Protein AF-A0A819NFX2-F1 (afdb_monomer)

Sequence (130 aa):
MIGVLVNPNSVYVPCVQSGCCKIEFDLTYPIHLNGIISKDEFRESINKIYKTFSSYKNIIIAYSIIFALGIVFGMATCIVAITMPSKYSTVFPVLLSLGILLTIFEPLVFIIGFPVVYSKRRVRLRQAIP

pLDDT: mean 71.42, std 17.91, range [31.22, 92.5]

Structure (mmCIF, N/CA/C/O backbone):
data_AF-A0A819NFX2-F1
#
_entry.id   AF-A0A819NFX2-F1
#
loop_
_atom_site.group_PDB
_atom_site.id
_atom_site.type_symbol
_atom_site.label_atom_id
_atom_site.label_alt_id
_atom_site.label_comp_id
_atom_site.label_asym_id
_atom_site.label_entity_id
_atom_site.label_seq_id
_atom_site.pdbx_PDB_ins_code
_atom_site.Cartn_x
_atom_site.Cartn_y
_atom_site.Cartn_z
_atom_site.occupancy
_atom_site.B_iso_or_equiv
_atom_site.auth_seq_id
_atom_site.auth_comp_id
_atom_site.auth_asym_id
_atom_site.auth_atom_id
_atom_site.pdbx_PDB_model_num
ATOM 1 N N . MET A 1 1 ? 2.411 24.266 49.319 1.00 36.34 1 MET A N 1
ATOM 2 C CA . MET A 1 1 ? 1.934 22.872 49.422 1.00 36.34 1 MET A CA 1
ATOM 3 C C . MET A 1 1 ? 0.464 22.888 49.027 1.00 36.34 1 MET A C 1
ATOM 5 O O . MET A 1 1 ? -0.375 23.221 49.847 1.00 36.34 1 MET A O 1
ATOM 9 N N . ILE A 1 2 ? 0.175 22.719 47.735 1.00 31.22 2 ILE A N 1
ATOM 10 C CA . ILE A 1 2 ? -1.188 22.801 47.190 1.00 31.22 2 ILE A CA 1
ATOM 11 C C . ILE A 1 2 ? -1.515 21.405 46.677 1.00 31.22 2 ILE A C 1
ATOM 13 O O . ILE A 1 2 ? -0.930 20.948 45.698 1.00 31.22 2 ILE A O 1
ATOM 17 N N . GLY A 1 3 ? -2.382 20.707 47.408 1.00 35.97 3 GLY A N 1
ATOM 18 C CA . GLY A 1 3 ? -2.940 19.433 46.980 1.00 35.97 3 GLY A CA 1
ATOM 19 C C . GLY A 1 3 ? -3.894 19.676 45.820 1.00 35.97 3 GLY A C 1
ATOM 20 O O . GLY A 1 3 ? -4.923 20.325 45.989 1.00 35.97 3 GLY A O 1
ATOM 21 N N . VAL A 1 4 ? -3.541 19.170 44.642 1.00 34.50 4 VAL A N 1
ATOM 22 C CA . VAL A 1 4 ? -4.468 19.081 43.515 1.00 34.50 4 VAL A CA 1
ATOM 23 C C . VAL A 1 4 ? -5.227 17.772 43.682 1.00 34.50 4 VAL A C 1
ATOM 25 O O . VAL A 1 4 ? -4.661 16.690 43.534 1.00 34.50 4 VAL A O 1
ATOM 28 N N . LEU A 1 5 ? -6.505 17.882 44.040 1.00 33.69 5 LEU A N 1
ATOM 29 C CA . LEU A 1 5 ? -7.457 16.778 44.002 1.00 33.69 5 LEU A CA 1
ATOM 30 C C . LEU A 1 5 ? -7.614 16.335 42.544 1.00 33.69 5 LEU A C 1
ATOM 32 O O . LEU A 1 5 ? -8.326 16.954 41.756 1.00 33.69 5 LEU A O 1
ATOM 36 N N . VAL A 1 6 ? -6.898 15.270 42.187 1.00 37.69 6 VAL A N 1
ATOM 37 C CA . VAL A 1 6 ? -7.075 14.543 40.932 1.00 37.69 6 VAL A CA 1
ATOM 38 C C . VAL A 1 6 ? -8.442 13.872 40.989 1.00 37.69 6 VAL A C 1
ATOM 40 O O . VAL A 1 6 ? -8.671 12.984 41.806 1.00 37.69 6 VAL A O 1
ATOM 43 N N . ASN A 1 7 ? -9.361 14.322 40.139 1.00 40.78 7 ASN A N 1
ATOM 44 C CA . ASN A 1 7 ? -10.637 13.657 39.911 1.0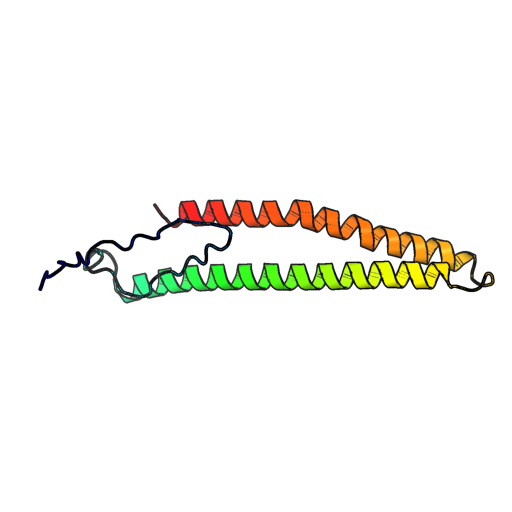0 40.78 7 ASN A CA 1
ATOM 45 C C . ASN A 1 7 ? -10.384 12.373 39.086 1.00 40.78 7 ASN A C 1
ATOM 47 O O . ASN A 1 7 ? -9.909 12.484 37.956 1.00 40.78 7 ASN A O 1
ATOM 51 N N . PRO A 1 8 ? -10.668 11.165 39.608 1.00 38.38 8 PRO A N 1
ATOM 52 C CA . PRO A 1 8 ? -10.325 9.898 38.955 1.00 38.38 8 PRO A CA 1
ATOM 53 C C . PRO A 1 8 ? -11.365 9.410 37.926 1.00 38.38 8 PRO A C 1
ATOM 55 O O . PRO A 1 8 ? -11.227 8.312 37.395 1.00 38.38 8 PRO A O 1
ATOM 58 N N . ASN A 1 9 ? -12.406 10.198 37.628 1.00 42.94 9 ASN A N 1
ATOM 59 C CA . ASN A 1 9 ? -13.606 9.713 36.931 1.00 42.94 9 ASN A CA 1
ATOM 60 C C . ASN A 1 9 ? -13.792 10.206 35.488 1.00 42.94 9 ASN A C 1
ATOM 62 O O . ASN A 1 9 ? -14.919 10.282 35.005 1.00 42.94 9 ASN A O 1
ATOM 66 N N . SER A 1 10 ? -12.724 10.503 34.752 1.00 36.28 10 SER A N 1
ATOM 67 C CA . SER A 1 10 ? -12.866 10.813 33.327 1.00 36.28 10 SER A CA 1
ATOM 68 C C . SER A 1 10 ? -11.728 10.230 32.506 1.00 36.28 10 SER 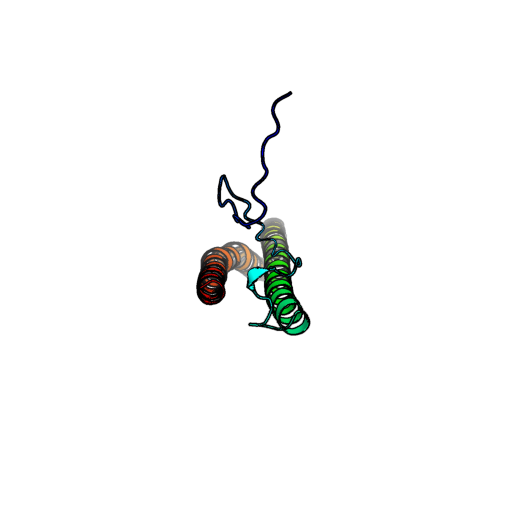A C 1
ATOM 70 O O . SER A 1 10 ? -10.629 10.785 32.473 1.00 36.28 10 SER A O 1
ATOM 72 N N . VAL A 1 11 ? -12.011 9.148 31.781 1.00 40.66 11 VAL A N 1
ATOM 73 C CA . VAL A 1 11 ? -11.205 8.759 30.621 1.00 40.66 11 VAL A CA 1
ATOM 74 C C . VAL A 1 11 ? -11.562 9.735 29.500 1.00 40.66 11 VAL A C 1
ATOM 76 O O . VAL A 1 11 ? -12.379 9.451 28.628 1.00 40.66 11 VAL A O 1
ATOM 79 N N . TYR A 1 12 ? -11.002 10.943 29.558 1.00 39.88 12 TYR A N 1
ATOM 80 C CA . TYR A 1 12 ? -10.939 11.782 28.371 1.00 39.88 12 TYR A CA 1
ATOM 81 C C . TYR A 1 12 ? -9.982 11.095 27.403 1.00 39.88 12 TYR A C 1
ATOM 83 O O . TYR A 1 12 ? -8.824 10.879 27.742 1.00 39.88 12 TYR A O 1
ATOM 91 N N . VAL A 1 13 ? -10.455 10.772 26.199 1.00 43.25 13 VAL A N 1
ATOM 92 C CA . VAL A 1 13 ? -9.583 10.629 25.030 1.00 43.25 13 VAL A CA 1
ATOM 93 C C . VAL A 1 13 ? -9.365 12.057 24.528 1.00 43.25 13 VAL A C 1
ATOM 95 O O . VAL A 1 13 ? -10.259 12.593 23.864 1.00 43.25 13 VAL A O 1
ATOM 98 N N . PRO A 1 14 ? -8.255 12.745 24.859 1.00 37.41 14 PRO A N 1
ATOM 99 C CA . PRO A 1 14 ? -8.047 14.095 24.381 1.00 37.41 14 PRO A CA 1
ATOM 100 C C . PRO A 1 14 ? -7.674 13.979 22.904 1.00 37.41 14 PRO A C 1
ATOM 102 O O . PRO A 1 14 ? -6.553 13.630 22.540 1.00 37.41 14 PRO A O 1
ATOM 105 N N . CYS A 1 15 ? -8.637 14.258 22.030 1.00 51.22 15 CYS A N 1
ATOM 106 C CA . CYS A 1 15 ? -8.368 14.578 20.636 1.00 51.22 15 CYS A CA 1
ATOM 107 C C . CYS A 1 15 ? -7.794 15.995 20.581 1.00 51.22 15 CYS A C 1
ATOM 109 O O . CYS A 1 15 ? -8.518 16.935 20.262 1.00 51.22 15 CYS A O 1
ATOM 111 N N . VAL A 1 16 ? -6.512 16.174 20.903 1.00 37.25 16 VAL A N 1
ATOM 112 C CA . VAL A 1 16 ? -5.843 17.456 20.670 1.00 37.25 16 VAL A CA 1
ATOM 113 C C . VAL A 1 16 ? -4.484 17.230 20.017 1.00 37.25 16 VAL A C 1
ATOM 115 O O . VAL A 1 16 ? -3.610 16.568 20.561 1.00 37.25 16 VAL A O 1
ATOM 118 N N . GLN A 1 17 ? -4.368 17.848 18.840 1.00 35.34 17 GLN A N 1
ATOM 119 C CA . GLN A 1 17 ? -3.173 18.136 18.047 1.00 35.34 17 GLN A CA 1
ATOM 120 C C . GLN A 1 17 ? -2.573 17.021 17.170 1.00 35.34 17 GLN A C 1
ATOM 122 O O . GLN A 1 17 ? -1.811 16.159 17.585 1.00 35.34 17 GLN A O 1
ATOM 127 N N . SER A 1 18 ? -2.852 17.187 15.870 1.00 35.00 18 SER A N 1
ATOM 128 C CA . SER A 1 18 ? -1.882 17.017 14.781 1.00 35.00 18 SER A CA 1
ATOM 129 C C . SER A 1 18 ? -1.418 15.585 14.475 1.00 35.00 18 SER A C 1
ATOM 131 O O . SER A 1 18 ? -0.363 15.129 14.895 1.00 35.00 18 SER A O 1
ATOM 133 N N . GLY A 1 19 ? -2.171 14.896 13.614 1.00 35.16 19 GLY A N 1
ATOM 134 C CA . GLY A 1 19 ? -1.607 13.915 12.675 1.00 35.16 19 GLY A CA 1
ATOM 135 C C . GLY A 1 19 ? -1.369 12.481 13.161 1.00 35.16 19 GLY A C 1
ATOM 136 O O . GLY A 1 19 ? -1.213 11.607 12.313 1.00 35.16 19 GLY A O 1
ATOM 137 N N . CYS A 1 20 ? -1.411 12.181 14.463 1.00 39.88 20 CYS A N 1
ATOM 138 C CA . CYS A 1 20 ? -1.152 10.819 14.950 1.00 39.88 20 CYS A CA 1
ATOM 139 C C . CYS A 1 20 ? -2.097 10.401 16.091 1.00 39.88 20 CYS A C 1
ATOM 141 O O . CYS A 1 20 ? -1.695 10.254 17.240 1.00 39.88 20 CYS A O 1
ATOM 143 N N . CYS A 1 21 ? -3.383 10.178 15.791 1.00 39.47 21 CYS A N 1
ATOM 144 C CA . CYS A 1 21 ? -4.296 9.560 16.760 1.00 39.47 21 CYS A CA 1
ATOM 145 C C . CYS A 1 21 ? -4.028 8.052 16.853 1.00 39.47 21 CYS A C 1
ATOM 147 O O . CYS A 1 21 ? -4.650 7.248 16.150 1.00 39.47 21 CYS A O 1
ATOM 149 N N . LYS A 1 22 ? -3.124 7.650 17.750 1.00 41.94 22 LYS A N 1
ATOM 150 C CA . LYS A 1 22 ? -3.136 6.292 18.299 1.00 41.94 22 LYS A CA 1
ATOM 151 C C . LYS A 1 22 ? -4.276 6.239 19.323 1.00 41.94 22 LYS A C 1
ATOM 153 O O . LYS A 1 22 ? -4.132 6.729 20.434 1.00 41.94 22 LYS A O 1
ATOM 158 N N . ILE A 1 23 ? -5.430 5.706 18.921 1.00 53.38 23 ILE A N 1
ATOM 159 C CA . ILE A 1 23 ? -6.521 5.398 19.857 1.00 53.38 23 ILE A CA 1
ATOM 160 C C . ILE A 1 23 ? -6.095 4.132 20.597 1.00 53.38 23 ILE A C 1
ATOM 162 O O . ILE A 1 23 ? -6.160 3.031 20.047 1.00 53.38 23 ILE A O 1
ATOM 166 N N . GLU A 1 24 ? -5.564 4.307 21.798 1.00 50.94 24 GLU A N 1
ATOM 167 C CA . GLU A 1 24 ? -5.242 3.218 22.710 1.00 50.94 24 GLU A CA 1
ATOM 168 C C . GLU A 1 24 ? -6.443 3.047 23.639 1.00 50.94 24 GLU A C 1
ATOM 170 O O . GLU A 1 24 ? -6.817 3.969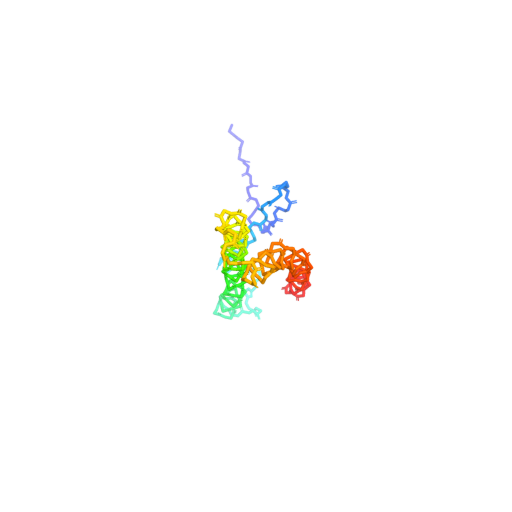 24.359 1.00 50.94 24 GLU A O 1
ATOM 175 N N . PHE A 1 25 ? -7.118 1.902 23.530 1.00 59.66 25 PHE A N 1
ATOM 176 C CA . PHE A 1 25 ? -8.223 1.571 24.422 1.00 59.66 25 PHE A CA 1
ATOM 177 C C . PHE A 1 25 ? -7.629 1.092 25.742 1.00 59.66 25 PHE A C 1
ATOM 179 O O . PHE A 1 25 ? -6.846 0.140 25.748 1.00 59.66 25 PHE A O 1
ATOM 186 N N . ASP A 1 26 ? -7.982 1.763 26.835 1.00 57.81 26 ASP A N 1
ATOM 187 C CA . ASP A 1 26 ? -7.556 1.367 28.172 1.00 57.81 26 ASP A CA 1
ATOM 188 C C . ASP A 1 26 ? -8.181 0.006 28.530 1.00 57.81 26 ASP A C 1
ATOM 190 O O . ASP A 1 26 ? -9.385 -0.206 28.373 1.00 57.81 26 ASP A O 1
ATOM 194 N N . LEU A 1 27 ? -7.345 -0.938 28.967 1.00 62.81 27 LEU A N 1
ATOM 195 C CA . LEU A 1 27 ? -7.771 -2.263 29.434 1.00 62.81 27 LEU A CA 1
ATOM 196 C C . LEU A 1 27 ? -8.290 -2.222 30.879 1.00 62.81 27 LEU A C 1
ATOM 198 O O . LEU A 1 27 ? -8.783 -3.233 31.384 1.00 62.81 27 LEU A O 1
ATOM 202 N N . THR A 1 28 ? -8.167 -1.078 31.552 1.00 70.12 28 THR A N 1
ATOM 203 C CA . THR A 1 28 ? -8.645 -0.876 32.916 1.00 70.12 28 THR A CA 1
ATOM 204 C C . THR A 1 28 ? -10.168 -0.941 32.951 1.00 70.12 28 THR A C 1
ATOM 206 O O . THR A 1 28 ? -10.855 -0.170 32.284 1.00 70.12 28 THR A O 1
ATOM 209 N N . TYR A 1 29 ? -10.706 -1.875 33.742 1.00 58.25 29 TYR A N 1
ATOM 210 C CA . TYR A 1 29 ? -12.149 -2.034 33.895 1.00 58.25 29 TYR A CA 1
ATOM 211 C C . TYR A 1 29 ? -12.758 -0.798 34.582 1.00 58.25 29 TYR A C 1
ATOM 213 O O . TYR A 1 29 ? -12.390 -0.500 35.724 1.00 58.25 29 TYR A O 1
ATOM 221 N N . PRO A 1 30 ? -13.699 -0.089 33.939 1.00 68.88 30 PRO A N 1
ATOM 222 C CA . PRO A 1 30 ? -14.307 1.094 34.520 1.00 68.88 30 PRO A CA 1
ATOM 223 C C . PRO A 1 30 ? -15.227 0.741 35.689 1.00 68.88 30 PRO A C 1
ATOM 225 O O . PRO A 1 30 ? -16.106 -0.111 35.579 1.00 68.88 30 PRO A O 1
ATOM 228 N N . ILE A 1 31 ? -15.084 1.465 36.800 1.00 71.25 31 ILE A N 1
ATOM 229 C CA . ILE A 1 31 ? -15.852 1.234 38.037 1.00 71.25 31 ILE A CA 1
ATOM 230 C C . ILE A 1 31 ? -17.365 1.443 37.812 1.00 71.25 31 ILE A C 1
ATOM 232 O O . ILE A 1 31 ? -18.183 0.806 38.464 1.00 71.25 31 ILE A O 1
ATOM 236 N N . HIS A 1 32 ? -17.753 2.286 36.851 1.00 71.25 32 HIS A N 1
ATOM 237 C CA . HIS A 1 32 ? -19.155 2.560 36.514 1.00 71.25 32 HIS A CA 1
ATOM 238 C C . HIS A 1 32 ? -19.836 1.454 35.686 1.00 71.25 32 HIS A C 1
ATOM 240 O O . HIS A 1 32 ? -21.054 1.480 35.546 1.00 71.25 32 HIS A O 1
ATOM 246 N N . LEU A 1 33 ? -19.084 0.490 35.141 1.00 68.25 33 LEU A N 1
ATOM 247 C CA . LEU A 1 33 ? -19.648 -0.677 34.443 1.00 68.25 33 LEU A CA 1
ATOM 248 C C . LEU A 1 33 ? -19.952 -1.844 35.392 1.00 68.25 33 LEU A C 1
ATOM 250 O O . LEU A 1 33 ? -20.507 -2.861 34.966 1.00 68.25 33 LEU A O 1
ATOM 254 N N . ASN A 1 34 ? -19.610 -1.694 36.674 1.00 69.62 34 ASN A N 1
ATOM 255 C CA . ASN A 1 34 ? -19.748 -2.731 37.684 1.00 69.62 34 ASN A CA 1
ATOM 256 C C . ASN A 1 34 ? -21.231 -3.100 37.871 1.00 69.62 34 ASN A C 1
ATOM 258 O O . ASN A 1 34 ? -22.040 -2.265 38.267 1.00 69.62 34 ASN A O 1
ATOM 262 N N . GLY A 1 35 ? -21.586 -4.349 37.558 1.00 67.94 35 GLY A N 1
ATOM 263 C CA . GLY A 1 35 ? -22.967 -4.851 37.596 1.00 67.94 35 GLY A CA 1
ATOM 264 C C . GLY A 1 35 ? -23.776 -4.661 36.305 1.00 67.94 35 GLY A C 1
ATOM 265 O O . GLY A 1 35 ? -24.877 -5.192 36.219 1.00 67.94 35 GLY A O 1
ATOM 266 N N . ILE A 1 36 ? -23.238 -3.958 35.300 1.00 77.75 36 ILE A N 1
ATOM 267 C CA . ILE A 1 36 ? -23.858 -3.813 33.969 1.00 77.75 36 ILE A CA 1
ATOM 268 C C . ILE A 1 36 ? -23.263 -4.834 32.993 1.00 77.75 36 ILE A C 1
ATOM 270 O O . ILE A 1 36 ? -23.994 -5.502 32.271 1.00 77.75 36 ILE A O 1
ATOM 274 N N . ILE A 1 37 ? -21.932 -4.955 32.976 1.00 77.06 37 ILE A N 1
ATOM 275 C CA . ILE A 1 37 ? -21.182 -5.871 32.103 1.00 77.06 37 ILE A CA 1
ATOM 276 C C . ILE A 1 37 ? -20.107 -6.545 32.950 1.00 77.06 37 ILE A C 1
ATOM 278 O O . ILE A 1 37 ? -19.453 -5.878 33.756 1.00 77.06 37 ILE A O 1
ATOM 282 N N . SER A 1 38 ? -19.892 -7.849 32.791 1.00 84.50 38 SER A N 1
ATOM 283 C CA . SER A 1 38 ? -18.828 -8.540 33.528 1.00 84.50 38 SER A CA 1
ATOM 284 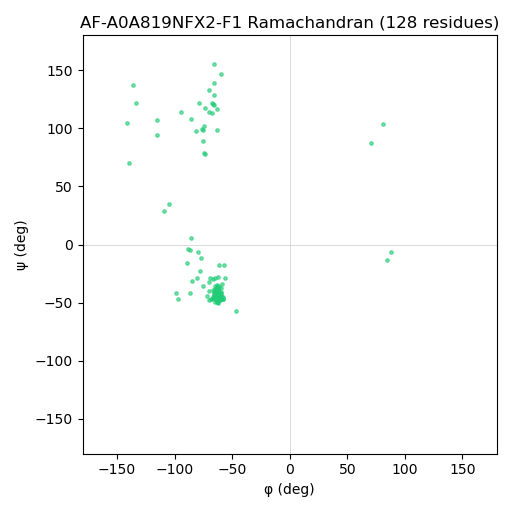C C . SER A 1 38 ? -17.432 -8.049 33.108 1.00 84.50 38 SER A C 1
ATOM 286 O O . SER A 1 38 ? -17.216 -7.545 32.002 1.00 84.50 38 SER A O 1
ATOM 288 N N . LYS A 1 39 ? -16.441 -8.194 33.997 1.00 79.25 39 LYS A N 1
ATOM 289 C CA . LYS A 1 39 ? -15.045 -7.826 33.688 1.00 79.25 39 LYS A CA 1
ATOM 290 C C . LYS A 1 39 ? -14.501 -8.597 32.483 1.00 79.25 39 LYS A C 1
ATOM 292 O O . LYS A 1 39 ? -13.731 -8.038 31.701 1.00 79.25 39 LYS A O 1
ATOM 297 N N . ASP A 1 40 ? -14.929 -9.845 32.327 1.00 83.00 40 ASP A N 1
ATOM 298 C CA . ASP A 1 40 ? -14.510 -10.717 31.233 1.00 83.00 40 ASP A CA 1
ATOM 299 C C . ASP A 1 40 ? -15.118 -10.275 29.895 1.00 83.00 40 ASP A C 1
ATOM 301 O O . ASP A 1 40 ? -14.379 -10.117 28.923 1.00 83.00 40 ASP A O 1
ATOM 305 N N . GLU A 1 41 ? -16.413 -9.943 29.855 1.00 78.94 41 GLU A N 1
ATOM 306 C CA . GLU A 1 41 ? -17.080 -9.406 28.654 1.00 78.94 41 GLU A CA 1
ATOM 307 C C . GLU A 1 41 ? -16.509 -8.047 28.222 1.00 78.94 41 GLU A C 1
ATOM 309 O O . GLU A 1 41 ? -16.348 -7.779 27.024 1.00 78.94 41 GLU A O 1
ATOM 314 N N . PHE A 1 42 ? -16.152 -7.187 29.182 1.00 80.75 42 PHE A N 1
ATOM 315 C CA . PHE A 1 42 ? -15.468 -5.927 28.889 1.00 80.75 42 PHE A CA 1
ATOM 316 C C . PHE A 1 42 ? -14.101 -6.186 28.248 1.00 80.75 42 PHE A C 1
ATOM 318 O O . PHE A 1 42 ? -13.788 -5.644 27.185 1.00 80.75 42 PHE A O 1
ATOM 325 N N . ARG A 1 43 ? -13.294 -7.064 28.855 1.00 77.69 43 ARG A N 1
ATOM 326 C CA . ARG A 1 43 ? -11.958 -7.400 28.353 1.00 77.69 43 ARG A CA 1
ATOM 327 C C . ARG A 1 43 ? -12.015 -8.055 26.974 1.00 77.69 43 ARG A C 1
ATOM 329 O O . ARG A 1 43 ? -11.179 -7.753 26.122 1.00 77.69 43 ARG A O 1
ATOM 336 N N . GLU A 1 44 ? -13.002 -8.910 26.726 1.00 81.62 44 GLU A N 1
ATOM 337 C CA . GLU A 1 44 ? -13.222 -9.525 25.419 1.00 81.62 44 GLU A CA 1
ATOM 338 C C . GLU A 1 44 ? -13.615 -8.486 24.359 1.00 81.62 44 GLU A C 1
ATOM 340 O O . GLU A 1 44 ? -13.062 -8.485 23.255 1.00 81.62 44 GLU A O 1
ATOM 345 N N . SER A 1 45 ? -14.487 -7.538 24.709 1.00 76.31 45 SER A N 1
ATOM 346 C CA . SER A 1 45 ? -14.903 -6.448 23.820 1.00 76.31 45 SER A CA 1
ATOM 347 C C . SER A 1 45 ? -13.729 -5.544 23.438 1.00 76.31 45 SER A C 1
ATOM 349 O O . SER A 1 45 ? -13.507 -5.290 22.249 1.00 76.31 45 SER A O 1
ATOM 351 N N . ILE A 1 46 ? -12.910 -5.133 24.413 1.00 76.12 46 ILE A N 1
ATOM 352 C CA . ILE A 1 46 ? -11.702 -4.335 24.157 1.00 76.12 46 ILE A CA 1
ATOM 353 C C . ILE A 1 46 ? -10.688 -5.127 23.319 1.00 76.12 46 ILE A C 1
ATOM 355 O O . ILE A 1 46 ? -10.153 -4.598 22.343 1.00 76.12 46 ILE A O 1
ATOM 359 N N . ASN A 1 47 ? -10.475 -6.414 23.610 1.00 78.00 47 ASN A N 1
ATOM 360 C CA . ASN A 1 47 ? -9.584 -7.266 22.817 1.00 78.00 47 ASN A CA 1
ATOM 361 C C . ASN A 1 47 ? -10.057 -7.421 21.366 1.00 78.00 47 ASN A C 1
ATOM 363 O O . ASN A 1 47 ? -9.244 -7.378 20.439 1.00 78.00 47 ASN A O 1
ATOM 367 N N . LYS A 1 48 ? -11.364 -7.571 21.139 1.00 78.06 48 LYS A N 1
ATOM 368 C CA . LYS A 1 48 ? -11.948 -7.666 19.796 1.00 78.06 48 LYS A CA 1
ATOM 369 C C . LYS A 1 48 ? -11.739 -6.374 19.011 1.00 78.06 48 LYS A C 1
ATOM 371 O O . LYS A 1 48 ? -11.355 -6.418 17.837 1.00 78.06 48 LYS A O 1
ATOM 376 N N . ILE A 1 49 ? -11.920 -5.231 19.668 1.00 72.00 49 ILE A N 1
ATOM 377 C CA . ILE A 1 49 ? -11.649 -3.909 19.105 1.00 72.00 49 ILE A CA 1
ATOM 378 C C . ILE A 1 49 ? -10.156 -3.783 18.755 1.00 72.00 49 ILE A C 1
ATOM 380 O O . ILE A 1 49 ? -9.816 -3.490 17.606 1.00 72.00 49 ILE A O 1
ATOM 384 N N . TYR A 1 50 ? -9.255 -4.105 19.687 1.00 68.75 50 TYR A N 1
ATOM 385 C CA . TYR A 1 50 ? -7.807 -4.013 19.484 1.00 68.75 50 TYR A CA 1
ATOM 386 C C . TYR A 1 50 ? -7.308 -4.920 18.352 1.00 68.75 50 TYR A C 1
ATOM 388 O O . TYR A 1 50 ? -6.558 -4.482 17.478 1.00 68.75 50 TYR A O 1
ATOM 396 N N . LYS A 1 51 ? -7.769 -6.176 18.307 1.00 72.06 51 LYS A N 1
ATOM 397 C CA . LYS A 1 51 ? -7.433 -7.135 17.242 1.00 72.06 51 LYS A CA 1
ATOM 398 C C . LYS A 1 51 ? -7.878 -6.625 15.874 1.00 72.06 51 LYS A C 1
ATOM 400 O O . LYS A 1 51 ? -7.125 -6.710 14.903 1.00 72.06 51 LYS A O 1
ATOM 405 N N . THR A 1 52 ? -9.072 -6.040 15.814 1.00 68.50 52 THR A N 1
ATOM 406 C CA . THR A 1 52 ? -9.602 -5.411 14.603 1.00 68.50 52 THR A CA 1
ATOM 407 C C . THR A 1 52 ? -8.697 -4.254 14.167 1.00 68.50 52 THR A C 1
ATOM 409 O O . THR 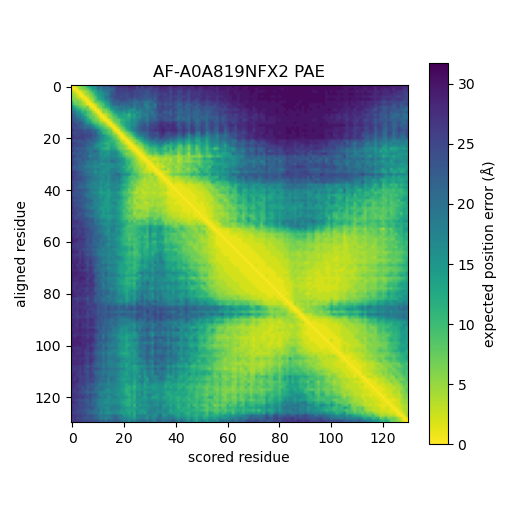A 1 52 ? -8.276 -4.206 13.014 1.00 68.50 52 THR A O 1
ATOM 412 N N . PHE A 1 53 ? -8.299 -3.371 15.088 1.00 65.69 53 PHE A N 1
ATOM 413 C CA . PHE A 1 53 ? -7.391 -2.257 14.791 1.00 65.69 53 PHE A CA 1
ATOM 414 C C . PHE A 1 53 ? -6.000 -2.681 14.332 1.00 65.69 53 PHE A C 1
ATOM 416 O O . PHE A 1 53 ? -5.487 -2.127 13.356 1.00 65.69 53 PHE A O 1
ATOM 423 N N . SER A 1 54 ? -5.404 -3.654 15.018 1.00 66.50 54 SER A N 1
ATOM 424 C CA . SER A 1 54 ? -4.085 -4.189 14.685 1.00 66.50 54 SER A CA 1
ATOM 425 C C . SER A 1 54 ? -4.081 -4.808 13.285 1.00 66.50 54 SER A C 1
ATOM 427 O O . SER A 1 54 ? -3.202 -4.513 12.475 1.00 66.50 54 SER A O 1
ATOM 429 N N . SER A 1 55 ? -5.133 -5.561 12.941 1.00 69.12 55 SER A N 1
ATOM 430 C CA . SER A 1 55 ? -5.292 -6.145 11.607 1.00 69.12 55 SER A CA 1
ATOM 431 C C . SER A 1 55 ? -5.337 -5.077 10.506 1.00 69.12 55 SER A C 1
ATOM 433 O O . SER A 1 55 ? -4.574 -5.169 9.546 1.00 69.12 55 SER A O 1
ATOM 435 N N . TYR A 1 56 ? -6.124 -4.004 10.666 1.00 67.62 56 TYR A N 1
ATOM 436 C CA . TYR A 1 56 ? -6.159 -2.917 9.674 1.00 67.62 56 TYR A CA 1
ATOM 437 C C . TYR A 1 56 ? -4.832 -2.167 9.553 1.00 67.62 56 TYR A C 1
ATOM 439 O O . TYR A 1 56 ? -4.463 -1.768 8.450 1.00 67.62 56 TYR A O 1
ATOM 447 N N . LYS A 1 57 ? -4.102 -1.974 10.659 1.00 71.00 57 LYS A N 1
ATOM 448 C CA . LYS A 1 57 ? -2.774 -1.346 10.625 1.00 71.00 57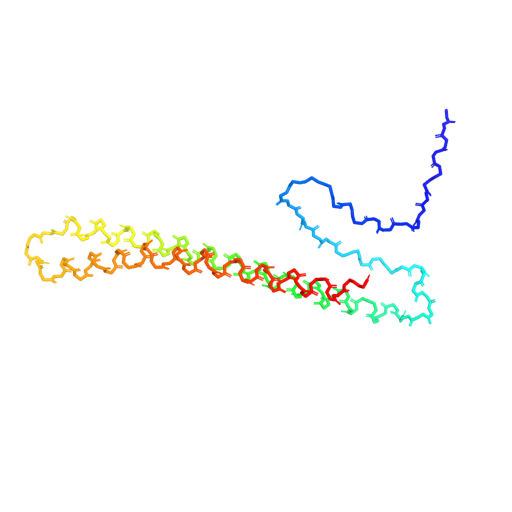 LYS A CA 1
ATOM 449 C C . LYS A 1 57 ? -1.792 -2.191 9.811 1.00 71.00 57 LYS A C 1
ATOM 451 O O . LYS A 1 57 ? -1.103 -1.646 8.954 1.00 71.00 57 LYS A O 1
ATOM 456 N N . ASN A 1 58 ? -1.770 -3.502 10.039 1.00 74.00 58 ASN A N 1
ATOM 457 C CA . ASN A 1 58 ? -0.892 -4.416 9.309 1.00 74.00 58 ASN A CA 1
ATOM 458 C C . ASN A 1 58 ? -1.248 -4.476 7.819 1.00 74.00 58 ASN A C 1
ATOM 460 O O . ASN A 1 58 ? -0.350 -4.470 6.985 1.00 74.00 58 ASN A O 1
ATOM 464 N N . ILE A 1 59 ? -2.543 -4.450 7.482 1.00 79.62 59 ILE A N 1
ATOM 465 C CA . ILE A 1 59 ? -3.008 -4.378 6.089 1.00 79.62 59 ILE A CA 1
ATOM 466 C C . ILE A 1 59 ? -2.505 -3.093 5.424 1.00 79.62 59 ILE A C 1
ATOM 468 O O . ILE A 1 59 ? -1.944 -3.154 4.337 1.00 79.62 59 ILE A O 1
ATOM 472 N N . ILE A 1 60 ? -2.648 -1.937 6.080 1.00 79.75 60 ILE A N 1
ATOM 473 C CA . ILE A 1 60 ? -2.170 -0.658 5.536 1.00 79.75 60 ILE A CA 1
ATOM 474 C C . ILE A 1 60 ? -0.653 -0.686 5.310 1.00 79.75 60 ILE A C 1
ATOM 476 O O . ILE A 1 60 ? -0.196 -0.281 4.247 1.00 79.75 60 ILE A O 1
ATOM 480 N N . ILE A 1 61 ? 0.120 -1.194 6.276 1.00 82.19 61 ILE A N 1
ATOM 481 C CA . ILE A 1 61 ? 1.581 -1.304 6.148 1.00 82.19 61 ILE A CA 1
ATOM 482 C C . ILE A 1 61 ? 1.956 -2.214 4.973 1.00 82.19 61 ILE A C 1
ATOM 484 O O . ILE A 1 61 ? 2.792 -1.833 4.158 1.00 82.19 61 ILE A O 1
ATOM 488 N N . ALA A 1 62 ? 1.319 -3.381 4.850 1.00 84.38 62 ALA A N 1
ATOM 489 C CA . ALA A 1 62 ? 1.568 -4.305 3.747 1.00 84.38 62 ALA A CA 1
ATOM 490 C C . ALA A 1 62 ? 1.263 -3.662 2.383 1.00 84.38 62 ALA A C 1
ATOM 492 O O . ALA A 1 62 ? 2.082 -3.751 1.472 1.00 84.38 62 ALA A O 1
ATOM 493 N N . TYR A 1 63 ? 0.137 -2.951 2.259 1.00 83.62 63 TYR A N 1
ATOM 494 C CA .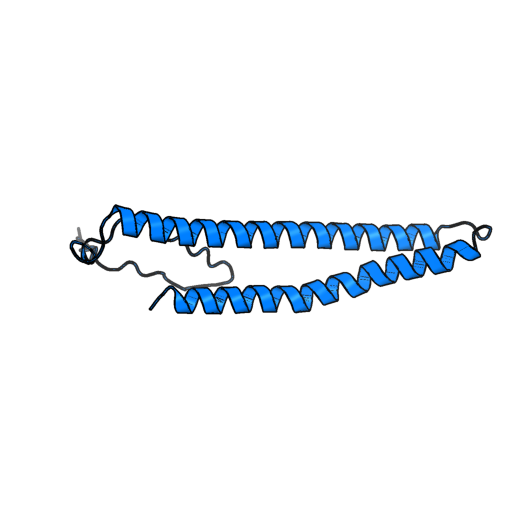 TYR A 1 63 ? -0.211 -2.220 1.036 1.00 83.62 63 TYR A CA 1
ATOM 495 C C . TYR A 1 63 ? 0.798 -1.117 0.697 1.00 83.62 63 TYR A C 1
ATOM 497 O O . TYR A 1 63 ? 1.172 -0.985 -0.465 1.00 83.62 63 TYR A O 1
ATOM 505 N N . SER A 1 64 ? 1.278 -0.359 1.687 1.00 84.69 64 SER A N 1
ATOM 506 C CA . SER A 1 64 ? 2.315 0.658 1.465 1.00 84.69 64 SER A CA 1
ATOM 507 C C . SER A 1 64 ? 3.637 0.054 0.982 1.00 84.69 64 SER A C 1
ATOM 509 O O . SER A 1 64 ? 4.312 0.658 0.153 1.00 84.69 64 SER A O 1
ATOM 511 N N . ILE A 1 65 ? 4.008 -1.133 1.476 1.00 89.62 65 ILE A N 1
ATOM 512 C CA . ILE A 1 65 ? 5.216 -1.843 1.029 1.00 89.62 65 ILE A CA 1
ATOM 513 C C . ILE A 1 65 ? 5.058 -2.317 -0.418 1.00 89.62 65 ILE A C 1
ATOM 515 O O . ILE A 1 65 ? 5.960 -2.093 -1.219 1.00 89.62 65 ILE A O 1
ATOM 519 N N . ILE A 1 66 ? 3.920 -2.933 -0.763 1.00 88.88 66 ILE A N 1
ATOM 520 C CA . ILE A 1 66 ? 3.640 -3.390 -2.135 1.00 88.88 66 ILE A CA 1
ATOM 521 C C . ILE A 1 66 ? 3.722 -2.211 -3.106 1.00 88.88 66 ILE A C 1
ATOM 523 O O . ILE A 1 66 ? 4.445 -2.300 -4.089 1.00 88.88 66 ILE A O 1
ATOM 527 N N . PHE A 1 67 ? 3.085 -1.091 -2.762 1.00 87.44 67 PHE A N 1
ATOM 528 C CA . PHE A 1 67 ? 3.118 0.135 -3.555 1.00 87.44 67 PHE A CA 1
ATOM 529 C C . PHE A 1 67 ? 4.541 0.672 -3.777 1.00 87.44 67 PHE A C 1
ATOM 531 O O . PHE A 1 67 ? 4.917 1.038 -4.888 1.00 87.44 67 PHE A O 1
ATOM 538 N N . ALA A 1 68 ? 5.363 0.707 -2.724 1.00 89.69 68 ALA A N 1
ATOM 539 C CA . ALA A 1 68 ? 6.748 1.150 -2.850 1.00 89.69 68 ALA A CA 1
ATOM 540 C C . ALA A 1 68 ? 7.557 0.222 -3.773 1.00 89.69 68 ALA A C 1
ATOM 542 O O . ALA A 1 68 ? 8.323 0.698 -4.611 1.00 89.69 68 ALA A O 1
ATOM 543 N N . LEU A 1 69 ? 7.371 -1.094 -3.642 1.00 91.31 69 LEU A N 1
ATOM 544 C CA . LEU A 1 69 ? 8.034 -2.081 -4.493 1.00 91.31 69 LEU A CA 1
ATOM 545 C C . LEU A 1 69 ? 7.576 -1.978 -5.950 1.00 91.31 69 LEU A C 1
ATOM 547 O O . LEU A 1 69 ? 8.418 -2.062 -6.842 1.00 91.31 69 LEU A O 1
ATOM 551 N N . GLY A 1 70 ? 6.284 -1.769 -6.197 1.00 89.44 70 GLY A N 1
ATOM 552 C CA . GLY A 1 70 ? 5.733 -1.643 -7.541 1.00 89.44 70 GLY A CA 1
ATOM 553 C C . GLY A 1 70 ? 6.210 -0.383 -8.265 1.00 89.44 70 GLY A C 1
ATOM 554 O O . GLY A 1 70 ? 6.628 -0.486 -9.418 1.00 89.44 70 GLY A O 1
ATOM 555 N N . ILE A 1 71 ? 6.324 0.762 -7.577 1.00 89.94 71 ILE A N 1
ATOM 556 C CA . ILE A 1 71 ? 6.964 1.968 -8.139 1.00 89.94 71 ILE A CA 1
ATOM 557 C C . ILE A 1 71 ? 8.434 1.716 -8.470 1.00 89.94 71 ILE A C 1
ATOM 559 O O . ILE A 1 71 ? 8.880 2.040 -9.571 1.00 89.94 71 ILE A O 1
ATOM 563 N N . VAL A 1 72 ? 9.202 1.149 -7.533 1.00 92.50 72 VAL A N 1
ATOM 564 C CA . VAL A 1 72 ? 10.631 0.869 -7.756 1.00 92.50 72 VAL A CA 1
ATOM 565 C C . VAL A 1 72 ? 10.805 -0.075 -8.944 1.00 92.50 72 VAL A C 1
ATOM 567 O O . VAL A 1 72 ? 11.649 0.167 -9.807 1.00 92.50 72 VAL A O 1
ATOM 570 N N . PHE A 1 73 ? 9.973 -1.113 -9.027 1.00 92.31 73 PHE A N 1
ATOM 571 C CA . PHE A 1 73 ? 9.988 -2.064 -10.128 1.00 92.31 73 PHE A CA 1
ATOM 572 C C . PHE A 1 73 ? 9.569 -1.411 -11.451 1.00 92.31 73 PHE A C 1
ATOM 574 O O . PHE A 1 73 ? 10.272 -1.566 -12.446 1.00 92.31 73 PHE A O 1
ATOM 581 N N . GLY A 1 74 ? 8.494 -0.619 -11.477 1.00 91.31 74 GLY A N 1
ATOM 582 C CA . GLY A 1 74 ? 8.042 0.114 -12.663 1.00 91.31 74 GLY A CA 1
ATOM 583 C C . GLY A 1 74 ? 9.120 1.052 -13.209 1.00 91.31 74 GLY A C 1
ATOM 584 O O . GLY A 1 74 ? 9.448 0.995 -14.396 1.00 91.31 74 GLY A O 1
ATOM 585 N N . MET A 1 75 ? 9.763 1.823 -12.328 1.00 91.06 75 MET A N 1
ATOM 586 C CA . MET A 1 75 ? 10.874 2.712 -12.683 1.00 91.06 75 MET A CA 1
ATOM 587 C C . MET A 1 75 ? 12.087 1.944 -13.211 1.00 91.06 75 MET A C 1
ATOM 589 O O . MET A 1 75 ? 12.642 2.314 -14.246 1.00 91.06 75 MET A O 1
ATOM 593 N N . ALA A 1 76 ? 12.481 0.852 -12.549 1.00 92.44 76 ALA A N 1
ATOM 594 C CA . ALA A 1 76 ? 13.566 -0.004 -13.022 1.00 92.44 76 ALA A CA 1
ATOM 595 C C . ALA A 1 76 ? 13.257 -0.582 -14.412 1.00 92.44 76 ALA A C 1
ATOM 597 O O . ALA A 1 76 ? 14.120 -0.581 -15.288 1.00 92.44 76 ALA A O 1
ATOM 598 N N . THR A 1 77 ? 12.011 -0.998 -14.646 1.00 91.75 77 THR A N 1
ATOM 599 C CA . THR A 1 77 ? 11.558 -1.536 -15.937 1.00 91.75 77 THR A CA 1
ATOM 600 C C . THR A 1 77 ? 11.654 -0.481 -17.044 1.00 91.75 77 THR A C 1
ATOM 602 O O . THR A 1 77 ? 12.162 -0.775 -18.125 1.00 91.75 77 THR A O 1
ATOM 605 N N . CYS A 1 78 ? 11.261 0.769 -16.768 1.00 90.38 78 CYS A N 1
ATOM 606 C CA . CYS A 1 78 ? 11.433 1.888 -17.700 1.00 90.38 78 CYS A CA 1
ATOM 607 C C . CYS A 1 78 ? 12.912 2.158 -18.023 1.00 90.38 78 CYS A C 1
ATOM 609 O O . CYS A 1 78 ? 13.260 2.348 -19.187 1.00 90.38 78 CYS A O 1
ATOM 611 N N . ILE A 1 79 ? 13.795 2.145 -17.020 1.00 91.56 79 ILE A N 1
ATOM 612 C CA . ILE A 1 79 ? 15.240 2.354 -17.219 1.00 91.56 79 ILE A CA 1
ATOM 613 C C . ILE A 1 79 ? 15.835 1.234 -18.081 1.00 91.56 79 ILE A C 1
ATOM 615 O O . ILE A 1 79 ? 16.588 1.507 -19.017 1.00 91.56 79 ILE A O 1
ATOM 619 N N . VAL A 1 80 ? 15.470 -0.023 -17.813 1.00 90.50 80 VAL A N 1
ATOM 620 C CA . VAL A 1 80 ? 15.905 -1.174 -18.619 1.00 90.50 80 VAL A CA 1
ATOM 621 C C . VAL A 1 80 ? 15.408 -1.045 -20.058 1.00 90.50 80 VAL A C 1
ATOM 623 O O . VAL A 1 80 ? 16.181 -1.259 -20.986 1.00 90.50 80 VAL A O 1
ATOM 626 N N . ALA A 1 81 ? 14.155 -0.630 -20.260 1.00 88.00 81 ALA A N 1
ATOM 627 C CA . ALA A 1 81 ? 13.60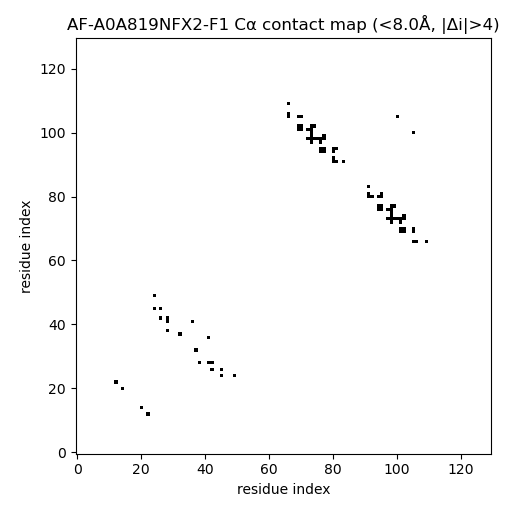8 -0.400 -21.593 1.00 88.00 81 ALA A CA 1
ATOM 628 C C . ALA A 1 81 ? 14.412 0.664 -22.361 1.00 88.00 81 ALA A C 1
ATOM 630 O O . ALA A 1 81 ? 14.787 0.446 -23.506 1.00 88.00 81 ALA A O 1
ATOM 631 N N . ILE A 1 82 ? 14.732 1.797 -21.730 1.00 87.69 82 ILE A N 1
ATOM 632 C CA . ILE A 1 82 ? 15.450 2.909 -22.379 1.00 87.69 82 ILE A CA 1
ATOM 633 C C . ILE A 1 82 ? 16.915 2.557 -22.672 1.00 87.69 82 ILE A C 1
ATOM 635 O O . ILE A 1 82 ? 17.479 3.020 -23.660 1.00 87.69 82 ILE A O 1
ATOM 639 N N . THR A 1 83 ? 17.534 1.731 -21.829 1.00 88.50 83 THR A N 1
ATOM 640 C CA . THR A 1 83 ? 18.933 1.300 -21.986 1.00 88.50 83 THR A CA 1
ATOM 641 C C . THR A 1 83 ? 19.095 0.072 -22.883 1.00 88.50 83 THR A C 1
ATOM 643 O O . THR A 1 83 ? 20.225 -0.327 -23.176 1.00 88.50 83 THR A O 1
ATOM 646 N N . MET A 1 84 ? 17.995 -0.531 -23.348 1.00 86.81 84 MET A N 1
ATOM 647 C CA . MET A 1 84 ? 18.053 -1.710 -24.205 1.00 86.81 84 MET A CA 1
ATOM 648 C C . MET A 1 84 ? 18.689 -1.398 -25.573 1.00 86.81 84 MET A C 1
ATOM 650 O O . MET A 1 84 ? 18.368 -0.387 -26.201 1.00 86.81 84 MET A O 1
ATOM 654 N N . PRO A 1 85 ? 19.542 -2.298 -26.096 1.00 85.62 85 PRO A N 1
ATOM 655 C CA . PRO A 1 85 ? 20.075 -2.180 -27.448 1.00 85.62 85 PRO A CA 1
ATOM 656 C C . PRO A 1 85 ? 18.963 -2.178 -28.506 1.00 85.62 85 PRO A C 1
ATOM 658 O O . PRO A 1 85 ? 17.991 -2.928 -28.399 1.00 85.62 85 PRO A O 1
ATOM 661 N N . SER A 1 86 ? 19.169 -1.446 -29.604 1.00 79.69 86 SER A N 1
ATOM 662 C CA . SER A 1 86 ? 18.224 -1.332 -30.734 1.00 79.69 86 SER A CA 1
ATOM 663 C C . SER A 1 86 ? 17.833 -2.667 -31.387 1.00 79.69 86 SER A C 1
ATOM 665 O O . SER A 1 86 ? 16.803 -2.757 -32.052 1.00 79.69 86 SER A O 1
ATOM 667 N N . LYS A 1 87 ? 18.614 -3.729 -31.152 1.00 82.94 87 LYS A N 1
ATOM 668 C CA . LYS A 1 87 ? 18.316 -5.108 -31.569 1.00 82.94 87 LYS A CA 1
ATOM 669 C C . LYS A 1 87 ? 17.027 -5.671 -30.938 1.00 82.94 87 LYS A C 1
ATOM 671 O O . LYS A 1 87 ? 16.483 -6.639 -31.458 1.00 82.94 87 LYS A O 1
ATOM 676 N N . TYR A 1 88 ? 16.525 -5.068 -29.858 1.00 79.94 88 TYR A N 1
ATOM 677 C CA . TYR A 1 88 ? 15.318 -5.490 -29.132 1.00 79.94 88 TYR A CA 1
ATOM 678 C C . TYR A 1 88 ? 14.102 -4.583 -29.393 1.00 79.94 88 TYR A C 1
ATOM 680 O O . TYR A 1 88 ? 13.270 -4.371 -28.510 1.00 79.94 88 TYR A O 1
ATOM 688 N N . SER A 1 89 ? 13.975 -4.052 -30.613 1.00 76.94 89 SER A N 1
ATOM 689 C CA . SER A 1 89 ? 12.942 -3.073 -30.992 1.00 76.94 89 SER A CA 1
ATOM 690 C C . SER A 1 89 ? 11.496 -3.528 -30.745 1.00 76.94 89 SER A C 1
ATOM 692 O O . SER A 1 89 ? 10.636 -2.695 -30.479 1.00 76.94 89 SER A O 1
ATOM 694 N N . THR A 1 90 ? 11.216 -4.833 -30.784 1.00 84.62 90 THR A N 1
ATOM 695 C CA . THR A 1 90 ? 9.886 -5.403 -30.503 1.00 84.62 90 THR A CA 1
ATOM 696 C C . THR A 1 90 ? 9.582 -5.531 -29.011 1.00 84.62 90 THR A C 1
ATOM 698 O O . THR A 1 90 ? 8.424 -5.446 -28.611 1.00 84.62 90 THR A O 1
ATOM 701 N N . VAL A 1 91 ? 10.608 -5.708 -28.176 1.00 84.69 91 VAL A N 1
ATOM 702 C CA . VAL A 1 91 ? 10.480 -5.875 -26.718 1.00 84.69 91 VAL A CA 1
ATOM 703 C C . VAL A 1 91 ? 10.415 -4.517 -26.018 1.00 84.69 91 VAL A C 1
ATOM 705 O O . VAL A 1 91 ? 9.704 -4.364 -25.027 1.00 84.69 91 VAL A O 1
ATOM 708 N N . PHE A 1 92 ? 11.092 -3.513 -26.581 1.00 87.31 92 PHE A N 1
ATOM 709 C CA . PHE A 1 92 ? 11.099 -2.133 -26.102 1.00 87.31 92 PHE A CA 1
ATOM 710 C C . PHE A 1 92 ? 9.703 -1.557 -25.773 1.00 87.31 92 PHE A C 1
ATOM 712 O O . PHE A 1 92 ? 9.492 -1.162 -24.624 1.00 87.31 92 PHE A O 1
ATOM 719 N N . PRO A 1 93 ? 8.721 -1.522 -26.701 1.00 86.62 93 PRO A N 1
ATOM 720 C CA . PRO A 1 93 ? 7.418 -0.912 -26.426 1.00 86.62 93 PRO A CA 1
ATOM 721 C C . PRO A 1 93 ? 6.616 -1.687 -25.375 1.00 86.62 93 PRO A C 1
ATOM 723 O O . PRO A 1 93 ? 5.841 -1.092 -24.627 1.00 86.62 93 PRO A O 1
ATOM 726 N N . VAL A 1 94 ? 6.817 -3.005 -25.279 1.00 89.81 94 VAL A N 1
ATOM 727 C CA . VAL A 1 94 ? 6.154 -3.856 -24.282 1.00 89.81 94 VAL A CA 1
ATOM 728 C C . VAL A 1 94 ? 6.702 -3.563 -22.887 1.00 89.81 94 VAL A C 1
ATOM 730 O O . VAL A 1 94 ? 5.933 -3.324 -21.960 1.00 89.81 94 VAL A O 1
ATOM 733 N N . LEU A 1 95 ? 8.027 -3.515 -22.735 1.00 87.50 95 LEU A N 1
ATOM 734 C CA . LEU A 1 95 ? 8.658 -3.213 -21.450 1.00 87.50 95 LEU A CA 1
ATOM 735 C C . LEU A 1 95 ? 8.351 -1.781 -20.987 1.00 87.50 95 LEU A C 1
ATOM 737 O O . LEU A 1 95 ? 8.069 -1.555 -19.812 1.00 87.50 95 LEU A O 1
ATOM 741 N N . LEU A 1 96 ? 8.366 -0.824 -21.920 1.00 88.19 96 LEU A N 1
ATOM 742 C CA . LEU A 1 96 ? 8.067 0.577 -21.633 1.00 88.19 96 LEU A CA 1
ATOM 743 C C . LEU A 1 96 ? 6.601 0.767 -21.223 1.00 88.19 96 LEU A C 1
ATOM 745 O O . LEU A 1 96 ? 6.322 1.437 -20.232 1.00 88.19 96 LEU A O 1
ATOM 749 N N . SER A 1 97 ? 5.659 0.155 -21.947 1.00 89.50 97 SER A N 1
ATOM 750 C CA . SER A 1 97 ? 4.233 0.231 -21.601 1.00 89.50 97 SER A CA 1
ATOM 751 C C . SER A 1 97 ? 3.925 -0.444 -20.264 1.00 89.50 97 SER A C 1
ATOM 753 O O . SER A 1 97 ? 3.167 0.117 -19.475 1.00 89.50 97 SER A O 1
ATOM 755 N N . LEU A 1 98 ? 4.561 -1.582 -19.961 1.00 89.56 98 LEU A N 1
ATOM 756 C CA . LEU A 1 98 ? 4.447 -2.244 -18.661 1.00 89.56 98 LEU A CA 1
ATOM 757 C C . LEU A 1 98 ? 4.971 -1.354 -17.524 1.00 89.56 98 LEU A C 1
ATOM 759 O O . LEU A 1 98 ? 4.299 -1.199 -16.505 1.00 89.56 98 LEU A O 1
ATOM 763 N N . GLY A 1 99 ? 6.138 -0.732 -17.714 1.00 87.56 99 GLY A N 1
ATOM 764 C CA . GLY A 1 99 ? 6.717 0.199 -16.746 1.00 87.56 99 GLY A CA 1
ATOM 765 C C . GLY A 1 99 ? 5.819 1.414 -16.494 1.00 87.56 99 GLY A C 1
ATOM 766 O O . GLY A 1 99 ? 5.553 1.757 -15.342 1.00 87.56 99 GLY A O 1
ATOM 767 N N . ILE A 1 100 ? 5.262 2.018 -17.549 1.00 88.31 100 ILE A N 1
ATOM 768 C CA . ILE A 1 100 ? 4.319 3.143 -17.434 1.00 88.31 100 ILE A CA 1
ATOM 769 C C . ILE A 1 100 ? 3.034 2.712 -16.714 1.00 88.31 100 ILE A C 1
ATOM 771 O O . ILE A 1 100 ? 2.561 3.427 -15.830 1.00 88.31 100 ILE A O 1
ATOM 775 N N . LEU A 1 101 ? 2.483 1.543 -17.055 1.00 89.56 101 LEU A N 1
ATOM 776 C CA . LEU A 1 101 ? 1.261 1.026 -16.441 1.00 89.56 101 LEU A CA 1
ATOM 777 C C . LEU A 1 101 ? 1.440 0.837 -14.933 1.00 89.56 101 LEU A C 1
ATOM 779 O O . LEU A 1 101 ? 0.603 1.295 -14.160 1.00 89.56 101 LEU A O 1
ATOM 783 N N . LEU A 1 102 ? 2.546 0.220 -14.514 1.00 86.50 102 LEU A N 1
ATOM 784 C CA . LEU A 1 102 ? 2.863 0.034 -13.099 1.00 86.50 102 LEU A CA 1
ATOM 785 C C . LEU A 1 102 ? 3.041 1.380 -12.389 1.00 86.50 102 LEU A C 1
ATOM 787 O O . LEU A 1 102 ? 2.440 1.610 -11.346 1.00 86.50 102 LEU A O 1
ATOM 791 N N . THR A 1 103 ? 3.771 2.315 -12.997 1.00 85.44 103 THR A N 1
ATOM 792 C CA . THR A 1 103 ? 4.054 3.615 -12.368 1.00 85.44 103 THR A CA 1
ATOM 793 C C . THR A 1 103 ? 2.813 4.514 -12.243 1.00 85.44 103 THR A C 1
ATOM 795 O O . THR A 1 103 ? 2.754 5.325 -11.325 1.00 85.44 103 THR A O 1
ATOM 798 N N . ILE A 1 104 ? 1.817 4.400 -13.134 1.00 86.31 104 ILE A N 1
ATOM 799 C CA . ILE A 1 104 ? 0.621 5.273 -13.140 1.00 86.31 104 ILE A CA 1
ATOM 800 C C . ILE A 1 104 ? -0.592 4.622 -12.473 1.00 86.31 104 ILE A C 1
ATOM 802 O O . ILE A 1 104 ? -1.336 5.287 -11.748 1.00 86.31 104 ILE A O 1
ATOM 806 N N . PHE A 1 105 ? -0.828 3.333 -12.716 1.00 84.56 105 PHE A N 1
ATOM 807 C CA . PHE A 1 105 ? -2.049 2.670 -12.260 1.00 84.56 105 PHE A CA 1
ATOM 808 C C . PHE A 1 105 ? -2.013 2.382 -10.756 1.00 84.56 105 PHE A C 1
ATOM 810 O O . PHE A 1 105 ? -3.022 2.513 -10.064 1.00 84.56 105 PHE A O 1
ATOM 817 N N . GLU A 1 106 ? -0.838 2.051 -10.225 1.00 81.19 106 GLU A N 1
ATOM 818 C CA . GLU A 1 106 ? -0.662 1.732 -8.810 1.00 81.19 106 GLU A CA 1
ATOM 819 C C . GLU A 1 106 ? -0.930 2.941 -7.885 1.00 81.19 106 GLU A C 1
ATOM 821 O O . GLU A 1 106 ? -1.686 2.789 -6.918 1.00 81.19 106 GLU A O 1
ATOM 826 N N . PRO A 1 107 ? -0.452 4.170 -8.192 1.00 81.44 107 PRO A N 1
ATOM 827 C CA . PRO A 1 107 ? -0.819 5.363 -7.426 1.00 81.44 107 PRO A CA 1
ATOM 828 C C . PRO A 1 107 ? -2.309 5.680 -7.462 1.00 81.44 107 PRO A C 1
ATOM 830 O O . PRO A 1 107 ? -2.859 6.107 -6.450 1.00 81.44 107 PRO A O 1
ATOM 833 N N . LEU A 1 108 ? -2.986 5.453 -8.591 1.00 84.00 108 LEU A N 1
ATOM 834 C CA . LEU A 1 108 ? -4.427 5.698 -8.700 1.00 84.00 108 LEU A CA 1
ATOM 835 C C . LEU A 1 108 ? -5.221 4.776 -7.772 1.00 84.00 108 LEU A C 1
ATOM 837 O O . LEU A 1 108 ? -6.103 5.236 -7.042 1.00 84.00 108 LEU A O 1
ATOM 841 N N . VAL A 1 109 ? -4.867 3.489 -7.742 1.00 82.44 109 VAL A N 1
ATOM 842 C CA . VAL A 1 109 ? -5.475 2.521 -6.820 1.00 82.44 109 VAL A CA 1
ATOM 843 C C . VAL A 1 109 ? -5.198 2.911 -5.369 1.00 82.44 109 VAL A C 1
ATOM 845 O O . VAL A 1 109 ? -6.097 2.821 -4.533 1.00 82.44 109 VAL A O 1
ATOM 848 N N . PHE A 1 110 ? -3.998 3.405 -5.061 1.00 80.06 110 PHE A N 1
ATOM 849 C CA . PHE A 1 110 ? -3.653 3.849 -3.712 1.00 80.06 110 PHE A CA 1
ATOM 850 C C . PHE A 1 110 ? -4.442 5.099 -3.285 1.00 80.06 110 PHE A C 1
ATOM 852 O O . PHE A 1 110 ? -5.039 5.117 -2.206 1.00 80.06 110 PHE A O 1
ATOM 859 N N . ILE A 1 111 ? -4.511 6.117 -4.148 1.00 81.75 111 ILE A N 1
ATOM 860 C CA . ILE A 1 111 ? -5.210 7.387 -3.893 1.00 81.75 111 ILE A CA 1
ATOM 861 C C . ILE A 1 111 ? -6.712 7.169 -3.690 1.00 81.75 111 ILE A C 1
ATOM 863 O O . ILE A 1 111 ? -7.309 7.846 -2.859 1.00 81.75 111 ILE A O 1
ATOM 867 N N . ILE A 1 112 ? -7.331 6.228 -4.407 1.00 82.19 112 ILE A N 1
ATOM 868 C CA . ILE A 1 112 ? -8.770 5.941 -4.279 1.00 82.19 112 ILE A CA 1
ATOM 869 C C . ILE A 1 112 ? -9.036 4.931 -3.153 1.00 82.19 112 ILE A C 1
ATOM 871 O O . ILE A 1 112 ? -9.978 5.086 -2.372 1.00 82.19 112 ILE A O 1
ATOM 875 N N . GLY A 1 113 ? -8.206 3.895 -3.034 1.00 75.94 113 GLY A N 1
ATOM 876 C CA . GLY A 1 113 ? -8.392 2.809 -2.076 1.00 75.94 113 GLY A CA 1
ATOM 877 C C . GLY A 1 113 ? -8.157 3.237 -0.630 1.00 75.94 113 GLY A C 1
ATOM 878 O O . GLY A 1 113 ? -8.928 2.866 0.263 1.00 75.94 113 GLY A O 1
ATOM 879 N N . PHE A 1 114 ? -7.137 4.063 -0.383 1.00 77.31 114 PHE A N 1
ATOM 880 C CA . PHE A 1 114 ? -6.769 4.470 0.971 1.00 77.31 114 PHE A CA 1
ATOM 881 C C . PHE A 1 114 ? -7.871 5.293 1.668 1.00 77.31 114 PHE A C 1
ATOM 883 O O . PHE A 1 114 ? -8.260 4.930 2.786 1.00 77.31 114 PHE A O 1
ATOM 890 N N . PRO A 1 115 ? -8.473 6.325 1.038 1.00 78.06 115 PRO A N 1
ATOM 891 C CA . PRO A 1 115 ? -9.593 7.057 1.622 1.00 78.06 115 PRO A CA 1
ATOM 892 C C . PRO A 1 115 ? -10.819 6.180 1.858 1.00 78.06 115 PRO A C 1
ATOM 894 O O . PRO A 1 115 ? -11.472 6.336 2.886 1.00 78.06 115 PRO A O 1
ATOM 897 N N . VAL A 1 116 ? -11.133 5.230 0.970 1.00 77.94 116 VAL A N 1
ATOM 898 C CA . VAL A 1 116 ? -12.290 4.331 1.142 1.00 77.94 116 VAL A CA 1
ATOM 899 C C . VAL A 1 116 ? -12.115 3.437 2.371 1.00 77.94 116 VAL A C 1
ATOM 901 O O . VAL A 1 116 ? -13.032 3.320 3.192 1.00 77.94 116 VAL A O 1
ATOM 904 N N . VAL A 1 117 ? -10.931 2.844 2.545 1.00 74.94 117 VAL A N 1
ATOM 905 C CA . VAL A 1 117 ? -10.606 2.029 3.728 1.00 74.94 117 VAL A CA 1
ATOM 906 C C . VAL A 1 117 ? -10.631 2.886 4.995 1.00 74.94 117 VAL A C 1
ATOM 908 O O . VAL A 1 117 ? -11.223 2.491 6.005 1.00 74.94 117 VAL A O 1
ATOM 911 N N . TYR A 1 118 ? -10.059 4.089 4.938 1.00 72.12 118 TYR A N 1
ATOM 912 C CA . TYR A 1 118 ? -10.045 5.023 6.060 1.00 72.12 118 TYR A CA 1
ATOM 913 C C . TYR A 1 118 ? -11.459 5.488 6.456 1.00 72.12 118 TYR A C 1
ATOM 915 O O . TYR A 1 118 ? -11.796 5.531 7.642 1.00 72.12 118 TYR A O 1
ATOM 923 N N . SER A 1 119 ? -12.321 5.753 5.472 1.00 73.50 119 SER A N 1
ATOM 924 C CA . SER A 1 119 ? -13.716 6.167 5.668 1.00 73.50 119 SER A CA 1
ATOM 925 C C . SER A 1 119 ? -14.533 5.064 6.334 1.00 73.50 119 SER A C 1
ATOM 927 O O . SER A 1 119 ? -15.166 5.297 7.365 1.00 73.50 119 SER A O 1
ATOM 929 N N . LYS A 1 120 ? -14.454 3.828 5.818 1.00 74.69 120 LYS A N 1
ATOM 930 C CA . LYS A 1 120 ? -15.123 2.665 6.426 1.00 74.69 120 LYS A CA 1
ATOM 931 C C . LYS A 1 120 ? -14.645 2.419 7.859 1.00 74.69 120 LYS A C 1
ATOM 933 O O . LYS A 1 120 ? -15.454 2.086 8.726 1.00 74.69 120 LYS A O 1
ATOM 938 N N . ARG A 1 121 ? -13.353 2.629 8.135 1.00 68.06 121 ARG A N 1
ATOM 939 C CA . ARG A 1 121 ? -12.789 2.527 9.488 1.00 68.06 121 ARG A CA 1
ATOM 940 C C . ARG A 1 121 ? -13.367 3.585 10.430 1.00 68.06 121 ARG A C 1
ATOM 942 O O . ARG A 1 121 ? -13.743 3.236 11.545 1.00 68.06 121 ARG A O 1
ATOM 949 N N . ARG A 1 122 ? -13.482 4.846 9.993 1.00 68.88 122 ARG A N 1
ATOM 950 C CA . ARG A 1 122 ? -14.098 5.919 10.795 1.00 68.88 122 ARG A CA 1
ATOM 951 C C . ARG A 1 122 ? -15.570 5.656 11.102 1.00 68.88 122 ARG A C 1
ATOM 953 O O . ARG A 1 122 ? -15.993 5.904 12.226 1.00 68.88 122 ARG A O 1
ATOM 960 N N . VAL A 1 123 ? -16.332 5.137 10.139 1.00 72.56 123 VAL A N 1
ATOM 961 C CA . VAL A 1 123 ? -17.752 4.807 10.346 1.00 72.56 123 VAL A CA 1
ATOM 962 C C . VAL A 1 123 ? -17.911 3.700 11.390 1.00 72.56 123 VAL A C 1
ATOM 964 O O . VAL A 1 123 ? -18.672 3.871 12.335 1.00 72.56 123 VAL A O 1
ATOM 967 N N . ARG A 1 124 ? -17.132 2.613 11.292 1.00 64.19 124 ARG A N 1
ATOM 968 C CA . ARG A 1 124 ? -17.165 1.525 12.288 1.00 64.19 124 ARG A CA 1
ATOM 969 C C . ARG A 1 124 ? -16.738 1.981 13.683 1.00 64.19 124 ARG A C 1
ATOM 971 O O . ARG A 1 124 ? -17.293 1.520 14.668 1.00 64.19 124 ARG A O 1
ATOM 978 N N . LEU A 1 125 ? -15.781 2.905 13.760 1.00 64.81 125 LEU A N 1
ATOM 979 C CA . LEU A 1 125 ? -15.368 3.545 15.011 1.00 64.81 125 LEU A CA 1
ATOM 980 C C . LEU A 1 125 ? -16.506 4.327 15.665 1.00 64.81 125 LEU A C 1
ATOM 982 O O . LEU A 1 125 ? -16.751 4.151 16.851 1.00 64.81 125 LEU A O 1
ATOM 986 N N . ARG A 1 126 ? -17.216 5.154 14.888 1.00 62.16 126 ARG A N 1
ATOM 987 C CA . ARG A 1 126 ? -18.373 5.914 15.386 1.00 62.16 126 ARG A CA 1
ATOM 988 C C . ARG A 1 126 ? -19.536 5.021 15.805 1.00 62.16 126 ARG A C 1
ATOM 990 O O . ARG A 1 126 ? -20.297 5.407 16.669 1.00 62.16 126 ARG A O 1
ATOM 997 N N . GLN A 1 127 ? -19.683 3.848 15.197 1.00 62.56 127 GLN A N 1
ATOM 998 C CA . GLN A 1 127 ? -20.711 2.883 15.594 1.00 62.56 127 GLN A CA 1
ATOM 999 C C . GLN A 1 127 ? -20.337 2.096 16.858 1.00 62.56 127 GLN A C 1
ATOM 1001 O O . GLN A 1 127 ? -21.222 1.571 17.521 1.00 62.56 127 GLN A O 1
ATOM 1006 N N . ALA A 1 128 ? -19.045 1.987 17.181 1.00 52.59 128 ALA A N 1
ATOM 1007 C CA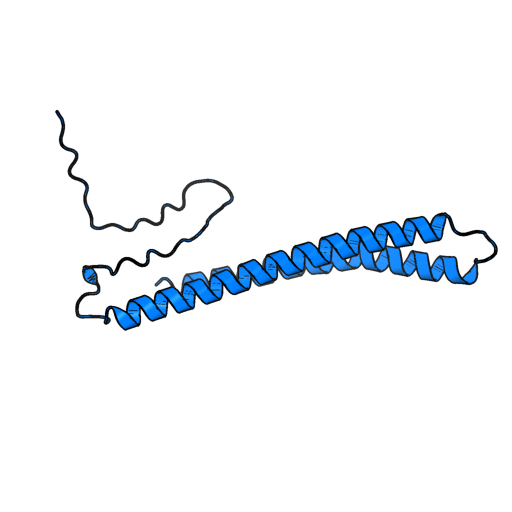 . ALA A 1 128 ? -18.562 1.272 18.362 1.00 52.59 128 ALA A CA 1
ATOM 1008 C C . ALA A 1 128 ? -18.465 2.156 19.620 1.00 52.59 128 ALA A C 1
ATOM 1010 O O . ALA A 1 128 ? -18.332 1.623 20.717 1.00 52.59 128 ALA A O 1
ATOM 1011 N N . ILE A 1 129 ? -18.501 3.482 19.461 1.00 49.12 129 ILE A N 1
ATOM 1012 C CA . ILE A 1 129 ? -18.464 4.465 20.549 1.00 49.12 129 ILE A CA 1
ATOM 1013 C C . ILE A 1 129 ? -19.816 5.202 20.519 1.00 49.12 129 ILE A C 1
ATOM 1015 O O . ILE A 1 129 ? -19.954 6.105 19.691 1.00 49.12 129 ILE A O 1
ATOM 1019 N N . PRO A 1 130 ? -20.821 4.766 21.303 1.00 46.47 130 PRO A N 1
ATOM 1020 C CA . PRO A 1 130 ? -22.100 5.465 21.427 1.00 46.47 130 PRO A CA 1
ATOM 1021 C C . PRO A 1 130 ? -21.953 6.846 22.078 1.00 46.47 130 PRO A C 1
ATOM 1023 O O . PRO A 1 130 ? -21.034 7.020 22.913 1.00 46.47 130 PRO A O 1
#

Secondary structure (DSSP, 8-state):
----------------SSS--------SPPGGGTTTS-HHHHHHHHHHHHHHHHHHHHHHHHHHHHHHHHHHHHHHHHHHHHHS-GGGTTTHHHHHHHHHHHHHHHHHHHHHHHHHHHHHHHHHHHHH--

Foldseek 3Di:
DDDDPDDPQDPDPPPDDDDDPPPDDDLDDHPVCVPVDDNVRSNVLNVVVVVVVVVLVVVVVVLVVVLVVLLVVLVVLCVCLVPDDPVPVVVSVVSNVSSVCSNPVSVVCVVVVVVVSVVVVVVVVVVSPD

Solvent-accessible surface area (backbone atoms only — not comparable to full-atom values): 7892 Å² total; per-residue (Å²): 140,80,86,78,84,78,78,90,87,67,91,72,79,79,91,72,82,82,97,69,88,77,85,77,79,77,85,70,81,60,78,90,40,66,92,77,54,56,73,64,60,51,51,50,53,52,47,53,50,50,54,53,52,52,51,52,52,52,50,52,52,51,51,53,51,52,51,53,50,42,40,54,50,13,52,51,36,34,52,52,32,73,70,50,61,80,90,43,64,80,53,33,62,54,38,34,51,52,12,51,48,41,51,54,52,51,55,52,51,48,67,56,46,49,56,52,53,52,50,56,50,52,53,54,50,56,72,73,52,129

Radius of gyration: 24.98 Å; Cα contacts (8 Å, |Δi|>4): 47; chains: 1; bounding box: 44×34×81 Å

Nearest PDB structures (foldseek):
  7p3r-assembly1_D  TM=5.758E-01  e=1.815E+00  Vibrio cholerae O1 biovar El Tor str. N16961
  9jz0-assembly1_1  TM=4.320E-01  e=7.513E+00  Escherichia phage T7

Mean predicted aligned error: 13.94 Å

Organism: NCBI:txid392033